Protein AF-A0A3M8CV12-F1 (afdb_monomer_lite)

pLDDT: mean 86.11, std 14.49, range [42.69, 98.56]

Sequence (105 aa):
MARSLGDAIQALQKNEKDYAHWNLAFTVEQLEAAGFRIVEQMEEFPASRYYDTGAIVYYLKAIPWQVPDFTVERYLDALCDIQERIEADSHIDIPSHRFFIVAQN

Secondary structure (DSSP, 8-state):
---SHHHHHHHHTHHHHHTTT-SHHHHHHHHHHTTPEEEEEEEE--EEEESSHHHHHHHHHH-TTTSTT--TTTTHHHHHHHHHHHHHHS-EEEE--EEEEEEE-

Radius of gyration: 17.38 Å; chains: 1; bounding box: 36×26×48 Å

InterPro domains:
  IPR052939 23S rRNA Guanine-N(1)-Methyltransferase RlmA [PTHR43460] (12-104)

Structure (mmCIF, N/CA/C/O backbone):
data_AF-A0A3M8CV12-F1
#
_entry.id   AF-A0A3M8CV12-F1
#
loop_
_atom_site.group_PDB
_atom_site.id
_atom_site.type_symbol
_atom_site.label_atom_id
_atom_site.label_alt_id
_atom_site.label_comp_id
_atom_site.label_asym_id
_atom_site.label_entity_id
_atom_site.label_seq_id
_atom_site.pdbx_PDB_ins_code
_atom_site.Cartn_x
_atom_site.Cartn_y
_atom_site.Cartn_z
_atom_site.occupancy
_atom_site.B_iso_or_equiv
_atom_site.auth_seq_id
_atom_site.auth_comp_id
_atom_site.auth_asym_id
_atom_site.auth_atom_id
_atom_site.pdbx_PDB_model_num
ATOM 1 N N . MET A 1 1 ? 8.223 -15.471 -13.462 1.00 42.69 1 MET A N 1
ATOM 2 C CA . MET A 1 1 ? 8.061 -14.493 -14.553 1.00 42.69 1 MET A CA 1
ATOM 3 C C . MET A 1 1 ? 6.830 -13.669 -14.228 1.00 42.69 1 MET A C 1
ATOM 5 O O . MET A 1 1 ? 5.749 -14.245 -14.267 1.00 42.69 1 MET A O 1
ATOM 9 N N . ALA A 1 2 ? 6.997 -12.418 -13.787 1.00 44.75 2 ALA A N 1
ATOM 10 C CA . ALA A 1 2 ? 5.903 -11.444 -13.788 1.00 44.75 2 ALA A CA 1
ATOM 11 C C . ALA A 1 2 ? 5.652 -11.096 -15.263 1.00 44.75 2 ALA A C 1
ATOM 13 O O . ALA A 1 2 ? 6.614 -10.865 -15.987 1.00 44.75 2 ALA A O 1
ATOM 14 N N . ARG A 1 3 ? 4.419 -11.242 -15.743 1.00 54.91 3 ARG A N 1
ATOM 15 C CA . ARG A 1 3 ? 4.071 -11.295 -17.172 1.00 54.91 3 ARG A CA 1
ATOM 16 C C . ARG A 1 3 ? 3.379 -10.027 -17.685 1.00 54.91 3 ARG A C 1
ATOM 18 O O . ARG A 1 3 ? 2.930 -10.055 -18.825 1.00 54.91 3 ARG A O 1
ATOM 25 N N . SER A 1 4 ? 3.274 -8.945 -16.907 1.00 55.00 4 SER A N 1
ATOM 26 C CA . SER A 1 4 ? 2.835 -7.621 -17.398 1.00 55.00 4 SER A CA 1
ATOM 27 C C . SER A 1 4 ? 2.923 -6.518 -16.329 1.00 55.00 4 SER A C 1
ATOM 29 O O . SER A 1 4 ? 2.933 -6.820 -15.136 1.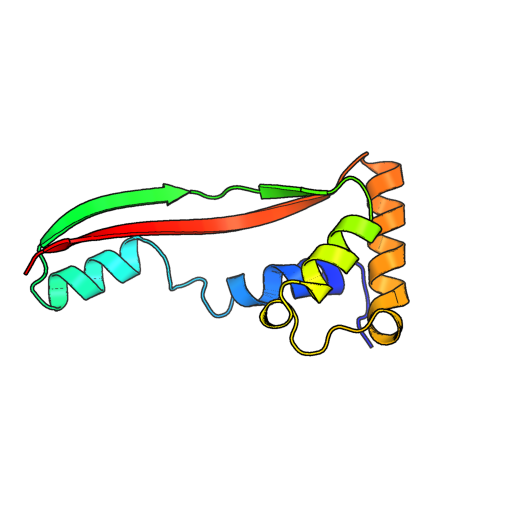00 55.00 4 SER A O 1
ATOM 31 N N . LEU A 1 5 ? 2.841 -5.248 -16.745 1.00 52.50 5 LEU A N 1
ATOM 32 C CA . LEU A 1 5 ? 2.464 -4.069 -15.942 1.00 52.50 5 LEU A CA 1
ATOM 33 C C . LEU A 1 5 ? 1.330 -4.340 -14.942 1.00 52.50 5 LEU A C 1
ATOM 35 O O . LEU A 1 5 ? 1.374 -3.901 -13.791 1.00 52.50 5 LEU A O 1
ATOM 39 N N . GLY A 1 6 ? 0.321 -5.098 -15.383 1.00 55.22 6 GLY A N 1
ATOM 40 C CA . GLY A 1 6 ? -0.796 -5.528 -14.552 1.00 55.22 6 GLY A CA 1
ATOM 41 C C . GLY A 1 6 ? -0.331 -6.350 -13.356 1.00 55.22 6 GLY A C 1
ATOM 42 O O . GLY A 1 6 ? -0.813 -6.114 -12.259 1.00 55.22 6 GLY A O 1
ATOM 43 N N . ASP A 1 7 ? 0.660 -7.226 -13.524 1.00 57.56 7 ASP A N 1
ATOM 44 C CA . ASP A 1 7 ? 1.223 -8.043 -12.444 1.00 57.56 7 ASP A CA 1
ATOM 45 C C . ASP A 1 7 ? 2.090 -7.225 -11.478 1.00 57.56 7 ASP A C 1
ATOM 47 O O . ASP A 1 7 ? 2.190 -7.581 -10.308 1.00 57.56 7 ASP A O 1
ATOM 51 N N . ALA A 1 8 ? 2.710 -6.135 -11.940 1.00 57.03 8 ALA A N 1
ATOM 52 C CA . ALA A 1 8 ? 3.531 -5.241 -11.121 1.00 57.03 8 ALA A CA 1
ATOM 53 C C . ALA A 1 8 ? 2.674 -4.367 -10.200 1.00 57.03 8 ALA A C 1
ATOM 55 O O . ALA A 1 8 ? 2.864 -4.343 -8.984 1.00 57.03 8 ALA A O 1
ATOM 56 N N . ILE A 1 9 ? 1.679 -3.699 -10.790 1.00 62.47 9 ILE A N 1
ATOM 57 C CA . ILE A 1 9 ? 0.683 -2.911 -10.062 1.00 62.47 9 ILE A CA 1
ATOM 58 C C . ILE A 1 9 ? -0.123 -3.842 -9.155 1.00 62.47 9 ILE A C 1
ATOM 60 O O . ILE A 1 9 ? -0.318 -3.546 -7.980 1.00 62.47 9 ILE A O 1
ATOM 64 N N . GLN A 1 10 ? -0.506 -5.020 -9.652 1.00 61.59 10 GLN A N 1
ATOM 65 C CA . GLN A 1 10 ? -1.190 -6.018 -8.843 1.00 61.59 10 GLN A CA 1
ATOM 66 C C . GLN A 1 10 ? -0.293 -6.614 -7.761 1.00 61.59 10 GLN A C 1
ATOM 68 O O . GLN A 1 10 ? -0.828 -6.971 -6.727 1.00 61.59 10 GLN A O 1
ATOM 73 N N . ALA A 1 11 ? 1.031 -6.707 -7.927 1.00 59.88 11 ALA A N 1
ATOM 74 C CA . ALA A 1 11 ? 1.944 -7.090 -6.846 1.00 59.88 11 ALA A CA 1
ATOM 75 C C . ALA A 1 11 ? 1.973 -6.023 -5.743 1.00 59.88 11 ALA A C 1
ATOM 77 O O . ALA A 1 11 ? 1.912 -6.364 -4.564 1.00 59.88 11 ALA A O 1
ATOM 78 N N . LEU A 1 12 ? 1.977 -4.742 -6.124 1.00 60.28 12 LEU A N 1
ATOM 79 C CA . LEU A 1 12 ? 1.861 -3.616 -5.192 1.00 60.28 12 LEU A CA 1
ATOM 80 C C . LEU A 1 12 ? 0.502 -3.600 -4.476 1.00 60.28 12 LEU A C 1
ATOM 82 O O . LEU A 1 12 ? 0.440 -3.237 -3.304 1.00 60.28 12 LEU A O 1
ATOM 86 N N . GLN A 1 13 ? -0.555 -4.058 -5.148 1.00 61.72 13 GLN A N 1
ATOM 87 C CA . GLN A 1 13 ? -1.924 -4.162 -4.631 1.00 61.72 13 GLN A CA 1
ATOM 88 C C . GLN A 1 13 ? -2.269 -5.549 -4.062 1.00 61.72 13 GLN A C 1
ATOM 90 O O . GLN A 1 13 ? -3.393 -5.758 -3.620 1.00 61.72 13 GLN A O 1
ATOM 95 N N . LYS A 1 14 ? -1.366 -6.540 -4.089 1.00 51.59 14 LYS A N 1
ATOM 96 C CA . LYS A 1 14 ? -1.752 -7.964 -3.958 1.00 51.59 14 LYS A CA 1
ATOM 97 C C . LYS A 1 14 ? -2.357 -8.297 -2.602 1.00 51.59 14 LYS A C 1
ATOM 99 O O . LYS A 1 14 ? -3.211 -9.172 -2.511 1.00 51.59 14 LYS A O 1
ATOM 104 N N . ASN A 1 15 ? -1.956 -7.552 -1.576 1.00 54.66 15 ASN A N 1
ATOM 105 C CA . ASN A 1 15 ? -2.529 -7.662 -0.242 1.00 54.66 15 ASN A CA 1
ATOM 106 C C . ASN A 1 15 ? -3.998 -7.197 -0.187 1.00 54.66 15 ASN A C 1
ATOM 108 O O . ASN A 1 15 ? -4.727 -7.588 0.710 1.00 54.66 15 ASN A O 1
ATOM 112 N N . GLU A 1 16 ? -4.495 -6.417 -1.143 1.00 56.94 16 GLU A N 1
ATOM 113 C CA . GLU A 1 16 ? -5.846 -5.859 -1.065 1.00 56.94 16 GLU A CA 1
ATOM 114 C C . GLU A 1 16 ? -6.944 -6.916 -1.247 1.00 56.94 16 GLU A C 1
ATOM 116 O O . GLU A 1 16 ? -7.962 -6.841 -0.575 1.00 56.94 16 GLU A O 1
ATOM 121 N N . LYS A 1 17 ? -6.757 -7.941 -2.095 1.00 60.88 17 LYS A N 1
ATOM 122 C CA . LYS A 1 17 ? -7.816 -8.945 -2.336 1.00 60.88 17 LYS A CA 1
ATOM 123 C C . LYS A 1 17 ? -7.959 -9.962 -1.210 1.00 60.88 17 LYS A C 1
ATOM 125 O O . LYS A 1 17 ? -9.083 -10.247 -0.800 1.00 60.88 17 LYS A O 1
ATOM 130 N N . ASP A 1 18 ? -6.846 -10.485 -0.702 1.00 67.94 18 ASP A N 1
ATOM 131 C CA . ASP A 1 18 ? -6.865 -11.485 0.375 1.00 67.94 18 ASP A CA 1
ATOM 132 C C . ASP A 1 18 ? -7.390 -10.875 1.688 1.00 67.94 18 ASP A C 1
ATOM 134 O O . ASP A 1 18 ? -8.055 -11.549 2.477 1.00 67.94 18 ASP A O 1
ATOM 138 N N . TYR A 1 19 ? -7.187 -9.566 1.871 1.00 71.81 19 TYR A N 1
ATOM 139 C CA . TYR A 1 19 ? -7.665 -8.801 3.020 1.00 71.81 19 TYR A CA 1
ATOM 140 C C . TYR A 1 19 ? -8.841 -7.865 2.692 1.00 71.81 19 TYR A C 1
ATOM 142 O O . TYR A 1 19 ? -9.187 -7.040 3.525 1.00 71.81 19 TYR A O 1
ATOM 150 N N . ALA A 1 20 ? -9.518 -8.006 1.544 1.00 77.25 20 ALA A N 1
ATOM 151 C CA . ALA A 1 20 ? -10.614 -7.099 1.151 1.00 77.25 20 ALA A CA 1
ATOM 152 C C . ALA A 1 20 ? -11.793 -7.114 2.140 1.00 77.25 20 ALA A C 1
ATOM 154 O O . ALA A 1 20 ? -12.519 -6.134 2.308 1.00 77.25 20 ALA A O 1
ATOM 155 N N . HIS A 1 21 ? -11.994 -8.259 2.794 1.00 85.06 21 HIS A N 1
ATOM 156 C CA . HIS A 1 21 ? -12.987 -8.419 3.851 1.00 85.06 21 HIS A CA 1
ATOM 157 C C . HIS A 1 21 ? -12.601 -7.666 5.133 1.00 85.06 21 HIS A C 1
ATOM 159 O O . HIS A 1 21 ? -13.467 -7.369 5.950 1.00 85.06 21 HIS A O 1
ATOM 165 N N . TRP A 1 22 ? -11.317 -7.354 5.314 1.00 89.06 22 TRP A N 1
ATOM 166 C CA . TRP A 1 22 ? -10.783 -6.656 6.472 1.00 89.06 22 TRP A CA 1
ATOM 167 C C . TRP A 1 22 ? -10.928 -5.146 6.281 1.00 89.06 22 TRP A C 1
ATOM 169 O O . TRP A 1 22 ? -9.994 -4.436 5.920 1.00 89.06 22 TRP A O 1
ATOM 179 N N . ASN A 1 23 ? -12.156 -4.677 6.483 1.00 94.06 23 ASN A N 1
ATOM 180 C CA . ASN A 1 23 ? -12.560 -3.284 6.335 1.00 94.06 23 ASN A CA 1
ATOM 181 C C . ASN A 1 23 ? -13.151 -2.720 7.629 1.00 94.06 23 ASN A C 1
ATOM 183 O O . ASN A 1 23 ? -13.237 -3.428 8.642 1.00 94.06 23 ASN A O 1
ATOM 187 N N . LEU A 1 24 ? -13.549 -1.441 7.600 1.00 97.00 24 LEU A N 1
ATOM 188 C CA . LEU A 1 24 ? -14.092 -0.789 8.785 1.00 97.00 24 LEU A CA 1
ATOM 189 C C . LEU A 1 24 ? -15.336 -1.518 9.303 1.00 97.00 24 LEU A C 1
ATOM 191 O O . LEU A 1 24 ? -15.398 -1.844 10.485 1.00 97.00 24 LEU A O 1
ATOM 195 N N . ALA A 1 25 ? -16.296 -1.805 8.421 1.00 96.81 25 ALA A N 1
ATOM 196 C CA . ALA A 1 25 ? -17.563 -2.427 8.797 1.00 96.81 25 ALA A CA 1
ATOM 197 C C . ALA A 1 25 ? -17.358 -3.799 9.456 1.00 96.81 25 ALA A C 1
ATOM 199 O O . ALA A 1 25 ? -17.868 -4.037 10.549 1.00 96.81 25 ALA A O 1
ATOM 200 N N . PHE A 1 26 ? -16.556 -4.665 8.830 1.00 96.62 26 PHE A N 1
ATOM 201 C CA . PHE A 1 26 ? -16.228 -5.977 9.382 1.00 96.62 26 PHE A CA 1
ATOM 202 C C . PHE A 1 26 ? -15.555 -5.851 10.752 1.00 96.62 26 PHE A C 1
ATOM 204 O O . PHE A 1 26 ? -15.939 -6.529 11.701 1.00 96.62 26 PHE A O 1
ATOM 211 N N . THR A 1 27 ? -14.570 -4.961 10.888 1.00 96.88 27 THR A N 1
ATOM 212 C CA . THR A 1 27 ? -13.814 -4.827 12.141 1.00 96.88 27 THR A CA 1
ATOM 213 C C . THR A 1 27 ? -14.671 -4.251 13.272 1.00 96.88 27 THR A C 1
ATOM 215 O O . THR A 1 27 ? -14.545 -4.694 14.413 1.00 96.88 27 THR A O 1
ATOM 218 N N . VAL A 1 28 ? -15.570 -3.311 12.967 1.00 98.25 28 VAL A N 1
ATOM 219 C CA . VAL A 1 28 ? -16.552 -2.772 13.921 1.00 98.25 28 VAL A CA 1
ATOM 220 C C . VAL A 1 28 ? -17.485 -3.870 14.418 1.00 98.25 28 VAL A C 1
ATOM 222 O O . VAL A 1 28 ? -17.609 -4.039 15.628 1.00 98.25 28 VAL A O 1
ATOM 225 N N . GLU A 1 29 ? -18.057 -4.670 13.514 1.00 97.94 29 GLU A N 1
ATOM 226 C CA . GLU A 1 29 ? -18.934 -5.788 13.884 1.00 97.94 29 GLU A CA 1
ATOM 227 C C . GLU A 1 29 ? -18.218 -6.771 14.824 1.00 97.94 29 GLU A C 1
ATOM 229 O O . GLU A 1 29 ? -18.773 -7.186 15.842 1.00 97.94 29 GLU A O 1
ATOM 234 N N . GLN A 1 30 ? -16.958 -7.107 14.526 1.00 97.69 30 GLN A N 1
ATOM 235 C CA . GLN A 1 30 ? -16.160 -7.995 15.376 1.00 97.69 30 GLN A CA 1
ATOM 236 C C . GLN A 1 30 ? -15.884 -7.396 16.767 1.00 97.69 30 GLN A C 1
ATOM 238 O O . GLN A 1 30 ? -15.929 -8.120 17.763 1.00 97.69 30 GLN A O 1
ATOM 243 N N . LEU A 1 31 ? -15.607 -6.092 16.858 1.00 98.06 31 LEU A N 1
ATOM 244 C CA . LEU A 1 31 ? -15.359 -5.409 18.133 1.00 98.06 31 LEU A CA 1
ATOM 245 C C . LEU A 1 31 ? -16.629 -5.313 18.987 1.00 98.06 31 LEU A C 1
ATOM 247 O O . LEU A 1 31 ? -16.583 -5.614 20.181 1.00 98.06 31 LEU A O 1
ATOM 251 N N . GLU A 1 32 ? -17.760 -4.952 18.384 1.00 97.69 32 GLU A N 1
ATOM 252 C CA . GLU A 1 32 ? -19.051 -4.881 19.075 1.00 97.69 32 GLU A CA 1
ATOM 253 C C . GLU A 1 32 ? -19.501 -6.262 19.569 1.00 97.69 32 GLU A C 1
ATOM 255 O O . GLU A 1 32 ? -19.917 -6.402 20.721 1.00 97.69 32 GLU A O 1
ATOM 260 N N . ALA A 1 33 ? -19.337 -7.308 18.751 1.00 98.19 33 ALA A N 1
ATOM 261 C CA . ALA A 1 33 ? -19.614 -8.689 19.152 1.00 98.19 33 ALA A CA 1
ATOM 262 C C . ALA A 1 33 ? -18.723 -9.162 20.317 1.00 98.19 33 ALA A C 1
ATOM 264 O O . ALA A 1 33 ? -19.137 -10.003 21.117 1.00 98.19 33 ALA A O 1
ATOM 265 N N . ALA A 1 34 ? -17.516 -8.605 20.436 1.00 98.12 34 ALA A N 1
ATOM 266 C CA . ALA A 1 34 ? -16.601 -8.848 21.547 1.00 98.12 34 ALA A CA 1
ATOM 267 C C . ALA A 1 34 ? -16.896 -7.989 22.797 1.00 98.12 34 ALA A C 1
ATOM 269 O O . ALA A 1 34 ? -16.196 -8.131 23.799 1.00 98.12 34 ALA A O 1
ATOM 270 N N . GLY A 1 35 ? -17.925 -7.135 22.770 1.00 98.25 35 GLY A N 1
ATOM 271 C CA . GLY A 1 35 ? -18.354 -6.309 23.903 1.00 98.25 35 GLY A CA 1
ATOM 272 C C . GLY A 1 35 ? -17.730 -4.914 23.964 1.00 98.25 35 GLY A C 1
ATOM 273 O O . GLY A 1 35 ? -18.014 -4.169 24.900 1.00 98.25 35 GLY A O 1
ATOM 274 N N . PHE A 1 36 ? -16.922 -4.528 22.974 1.00 98.56 36 PHE A N 1
ATOM 275 C CA . PHE A 1 36 ? -16.362 -3.183 22.913 1.00 98.56 36 PHE A CA 1
ATOM 276 C C . PHE A 1 36 ? -17.402 -2.178 22.416 1.00 98.56 36 PHE A C 1
ATOM 278 O O . PHE A 1 36 ? -18.179 -2.441 21.501 1.00 98.56 36 PHE A O 1
ATOM 285 N N . ARG A 1 37 ? -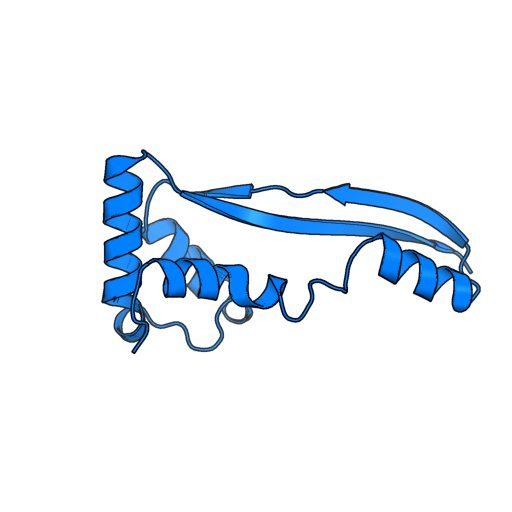17.353 -0.968 22.968 1.00 98.25 37 ARG A N 1
ATOM 286 C CA . ARG A 1 37 ? -18.061 0.196 22.443 1.00 98.25 37 ARG A CA 1
ATOM 287 C C . ARG A 1 37 ? -17.144 0.978 21.512 1.00 98.25 37 ARG A C 1
ATOM 289 O O . ARG A 1 37 ? -16.070 1.416 21.929 1.00 98.25 37 ARG A O 1
ATOM 296 N N . ILE A 1 38 ? -17.599 1.234 20.288 1.00 98.50 38 ILE A N 1
ATOM 297 C CA . ILE A 1 38 ? -16.891 2.118 19.361 1.00 98.50 38 ILE A CA 1
ATOM 298 C C . ILE A 1 38 ? -17.070 3.577 19.789 1.00 98.50 38 ILE A C 1
ATOM 300 O O . ILE A 1 38 ? -18.179 4.039 20.064 1.00 98.50 38 ILE A O 1
ATOM 304 N N . VAL A 1 39 ? -15.954 4.295 19.880 1.00 98.50 39 VAL A N 1
ATOM 305 C CA . VAL A 1 39 ? -15.886 5.710 20.268 1.00 98.50 39 VAL A CA 1
ATOM 306 C C . VAL A 1 39 ? -15.707 6.591 19.041 1.00 98.50 39 VAL A C 1
ATOM 308 O O . VAL A 1 39 ? -16.355 7.628 18.929 1.00 98.50 39 VAL A O 1
ATOM 311 N N . GLU A 1 40 ? -14.841 6.170 18.125 1.00 98.50 40 GLU A N 1
ATOM 312 C CA . GLU A 1 40 ? -14.532 6.892 16.898 1.00 98.50 40 GLU A CA 1
ATOM 313 C C . GLU A 1 40 ? -14.129 5.897 15.815 1.00 98.50 40 GLU A C 1
ATOM 315 O O . GLU A 1 40 ? -13.512 4.868 16.101 1.00 98.50 40 GLU A O 1
ATOM 320 N N . GLN A 1 41 ? -14.476 6.209 14.573 1.00 98.12 41 GLN A N 1
ATOM 321 C CA . GLN A 1 41 ? -14.074 5.431 13.415 1.00 98.12 41 GLN A CA 1
ATOM 322 C C . GLN A 1 41 ? -13.994 6.309 12.170 1.00 98.12 41 GLN A C 1
ATOM 324 O O . GLN A 1 41 ? -14.783 7.243 12.013 1.00 98.12 41 GLN A O 1
ATOM 329 N N . MET A 1 42 ? -13.083 5.969 11.264 1.00 98.00 42 MET A N 1
ATOM 330 C CA . MET A 1 42 ? -12.978 6.591 9.944 1.00 98.00 42 MET A CA 1
ATOM 331 C C . MET A 1 42 ? -12.438 5.582 8.942 1.00 98.00 42 MET A C 1
ATOM 333 O O . MET A 1 42 ? -11.640 4.713 9.298 1.00 98.00 42 MET A O 1
ATOM 337 N N . GLU A 1 43 ? -12.847 5.726 7.689 1.00 97.25 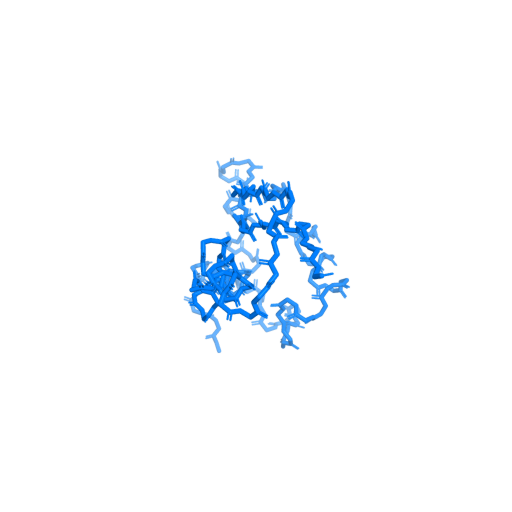43 GLU A N 1
ATOM 338 C CA . GLU A 1 43 ? -12.400 4.906 6.571 1.00 97.25 43 GLU A CA 1
ATOM 339 C C . GLU A 1 43 ? -12.099 5.804 5.379 1.00 97.25 43 GLU A C 1
ATOM 341 O O . GLU A 1 43 ? -12.852 6.726 5.076 1.00 97.25 43 GLU A O 1
ATOM 346 N N . GLU A 1 44 ? -10.975 5.539 4.730 1.00 95.88 44 GLU A N 1
ATOM 347 C CA . GLU A 1 44 ? -10.451 6.319 3.622 1.00 95.88 44 GLU A CA 1
ATOM 348 C C . GLU A 1 44 ? -9.868 5.388 2.557 1.00 95.88 44 GLU A C 1
ATOM 350 O O . GLU A 1 44 ? -9.296 4.330 2.853 1.00 95.88 44 GLU A O 1
ATOM 355 N N . PHE A 1 45 ? -9.952 5.836 1.305 1.00 91.94 45 PHE A N 1
ATOM 356 C CA . PHE A 1 45 ? -9.418 5.132 0.136 1.00 91.94 45 PHE A CA 1
ATOM 357 C C . PHE A 1 45 ? -8.380 5.997 -0.597 1.00 91.94 45 PHE A C 1
ATOM 359 O O . PHE A 1 45 ? -8.591 6.376 -1.754 1.00 91.94 45 PHE A O 1
ATOM 366 N N . PRO A 1 46 ? -7.280 6.403 0.069 1.00 92.38 46 PRO A N 1
ATOM 367 C CA . PRO A 1 46 ? -6.327 7.323 -0.526 1.00 92.38 46 PRO A CA 1
ATOM 368 C C . PRO A 1 46 ? -5.448 6.614 -1.557 1.00 92.38 46 PRO A C 1
ATOM 370 O O . PRO A 1 46 ? -5.164 5.420 -1.449 1.00 92.38 46 PRO A O 1
ATOM 373 N N . ALA A 1 47 ? -4.929 7.384 -2.510 1.00 90.69 47 ALA A N 1
ATOM 374 C CA . ALA A 1 47 ? -3.913 6.924 -3.447 1.00 90.69 47 ALA A CA 1
ATOM 375 C C . ALA A 1 47 ? -2.547 7.547 -3.139 1.00 90.69 47 ALA A C 1
ATOM 377 O O . ALA A 1 47 ? -2.440 8.730 -2.816 1.00 90.69 47 ALA A O 1
ATOM 378 N N . SER A 1 48 ? -1.494 6.742 -3.268 1.00 90.44 48 SER A N 1
ATOM 379 C CA . SER A 1 48 ? -0.110 7.212 -3.293 1.00 90.44 48 SER A CA 1
ATOM 380 C C . SER A 1 48 ? 0.325 7.432 -4.736 1.00 90.44 48 SER A C 1
ATOM 382 O O . SER A 1 48 ? 0.258 6.510 -5.548 1.00 90.44 48 SER A O 1
ATOM 384 N N . ARG A 1 49 ? 0.776 8.648 -5.046 1.00 93.94 49 ARG A N 1
ATOM 385 C CA . ARG A 1 49 ? 1.170 9.061 -6.394 1.00 93.94 49 ARG A CA 1
ATOM 386 C C . ARG A 1 49 ? 2.679 9.003 -6.580 1.00 93.94 49 ARG A C 1
ATOM 388 O O . ARG A 1 49 ? 3.414 9.576 -5.776 1.00 93.94 49 ARG A O 1
ATOM 395 N N . TYR A 1 50 ? 3.125 8.395 -7.673 1.00 93.44 50 TYR A N 1
ATOM 396 C CA . TYR A 1 50 ? 4.535 8.286 -8.044 1.00 93.44 50 TYR A CA 1
ATOM 397 C C . TYR A 1 50 ? 4.779 8.897 -9.423 1.00 93.44 50 TYR A C 1
ATOM 399 O O . TYR A 1 50 ? 4.008 8.674 -10.355 1.00 93.44 50 TYR A O 1
ATOM 407 N N . TYR A 1 51 ? 5.867 9.655 -9.536 1.00 94.88 51 TYR A N 1
ATOM 408 C CA . TYR A 1 51 ? 6.283 10.351 -10.762 1.00 94.88 51 TYR A CA 1
ATOM 409 C C . TYR A 1 51 ? 7.558 9.762 -11.371 1.00 94.88 51 TYR A C 1
ATOM 411 O O . TYR A 1 51 ? 8.019 10.230 -12.406 1.00 94.88 51 TYR A O 1
ATOM 419 N N . ASP A 1 52 ? 8.152 8.765 -10.720 1.00 92.00 52 ASP A N 1
ATOM 420 C CA . ASP A 1 52 ? 9.310 8.047 -11.223 1.00 92.00 52 ASP A CA 1
ATOM 421 C C . ASP A 1 52 ? 9.366 6.634 -10.632 1.00 92.00 52 ASP A C 1
ATOM 423 O O . ASP A 1 52 ? 8.918 6.367 -9.511 1.00 92.00 52 ASP A O 1
ATOM 427 N N . THR A 1 53 ? 9.950 5.716 -11.395 1.00 92.44 53 THR A N 1
ATOM 428 C CA . THR A 1 53 ? 10.097 4.316 -10.981 1.00 92.44 53 THR A CA 1
ATOM 429 C C . THR A 1 53 ? 11.114 4.149 -9.845 1.00 92.44 53 THR A C 1
ATOM 431 O O . THR A 1 53 ? 11.000 3.231 -9.030 1.00 92.44 53 THR A O 1
ATOM 434 N N . GLY A 1 54 ? 12.089 5.055 -9.727 1.00 94.06 54 GLY A N 1
ATOM 435 C CA . GLY A 1 54 ? 13.088 5.040 -8.658 1.00 94.06 54 GLY A CA 1
ATOM 436 C C . GLY A 1 54 ? 12.468 5.189 -7.266 1.00 94.06 54 GLY A C 1
ATOM 437 O O . GLY A 1 54 ? 12.861 4.471 -6.344 1.00 94.06 54 GLY A O 1
ATOM 438 N N . ALA A 1 55 ? 11.454 6.042 -7.118 1.00 94.44 55 ALA A N 1
ATOM 439 C CA . ALA A 1 55 ? 10.691 6.222 -5.887 1.00 94.44 55 ALA A CA 1
ATOM 440 C C . ALA A 1 55 ? 9.950 4.942 -5.467 1.00 94.44 55 ALA A C 1
ATOM 442 O O . ALA A 1 55 ? 9.926 4.601 -4.282 1.00 94.44 55 ALA A O 1
ATOM 443 N N . ILE A 1 56 ? 9.411 4.188 -6.430 1.00 91.56 56 ILE A N 1
ATOM 444 C CA . ILE A 1 56 ? 8.768 2.890 -6.175 1.00 91.56 56 ILE A CA 1
ATOM 445 C C . ILE A 1 56 ? 9.810 1.864 -5.714 1.00 91.56 56 ILE A C 1
ATOM 447 O O . ILE A 1 56 ? 9.602 1.171 -4.718 1.00 91.56 56 ILE A O 1
ATOM 451 N N . VAL A 1 57 ? 10.970 1.802 -6.378 1.00 93.81 57 VAL A N 1
ATOM 452 C CA . VAL A 1 57 ? 12.075 0.916 -5.970 1.00 93.81 57 VAL A CA 1
ATOM 453 C C . VAL A 1 57 ? 12.569 1.261 -4.564 1.00 93.81 57 VAL A C 1
ATOM 455 O O . VAL A 1 57 ? 12.807 0.361 -3.758 1.00 93.81 57 VAL A O 1
ATOM 458 N N . TYR A 1 58 ? 12.719 2.549 -4.249 1.00 94.62 58 TYR A N 1
ATOM 459 C CA . TYR A 1 58 ? 13.098 3.005 -2.913 1.00 94.62 58 TYR A CA 1
ATOM 460 C C . TYR A 1 58 ? 12.075 2.558 -1.863 1.00 94.62 58 TYR A C 1
ATOM 462 O O . TYR A 1 58 ? 12.452 1.966 -0.851 1.00 94.62 58 TYR A O 1
ATOM 470 N N . TYR A 1 59 ? 10.786 2.775 -2.133 1.00 91.75 59 TYR A N 1
ATOM 471 C CA . TYR A 1 59 ? 9.693 2.364 -1.257 1.00 91.75 59 TYR A CA 1
ATOM 472 C C . TYR A 1 59 ? 9.714 0.854 -0.977 1.00 91.75 59 TYR A C 1
ATOM 474 O O . TYR A 1 59 ? 9.689 0.444 0.182 1.00 91.75 59 TYR A O 1
ATOM 482 N N . LEU A 1 60 ? 9.848 0.024 -2.014 1.00 89.19 60 LEU A N 1
ATOM 483 C CA . LEU A 1 60 ? 9.882 -1.436 -1.872 1.00 89.19 60 LEU A CA 1
ATOM 484 C C . LEU A 1 60 ? 11.114 -1.944 -1.117 1.00 89.19 60 LEU A C 1
ATOM 486 O O . LEU A 1 60 ? 11.034 -2.942 -0.404 1.00 89.19 60 LEU A O 1
ATOM 490 N N . LYS A 1 61 ? 12.249 -1.245 -1.223 1.00 91.06 61 LYS A N 1
ATOM 491 C CA . LYS A 1 61 ? 13.439 -1.546 -0.415 1.00 91.06 61 LYS A CA 1
ATOM 492 C C . LYS A 1 61 ? 13.267 -1.146 1.052 1.00 91.06 61 LYS A C 1
ATOM 494 O O . LYS A 1 61 ? 13.815 -1.817 1.921 1.00 91.06 61 LYS A O 1
ATOM 499 N N . ALA A 1 62 ? 12.533 -0.069 1.328 1.00 94.81 62 ALA A N 1
ATOM 500 C CA . ALA A 1 62 ? 12.265 0.400 2.686 1.00 94.81 62 ALA A CA 1
ATOM 501 C C . ALA A 1 62 ? 11.174 -0.421 3.398 1.00 94.81 62 ALA A C 1
ATOM 503 O O . ALA A 1 62 ? 11.211 -0.561 4.619 1.00 94.81 62 ALA A O 1
ATOM 504 N N . ILE A 1 63 ? 1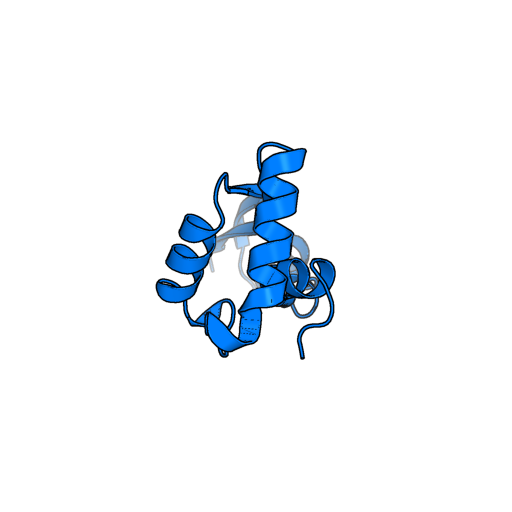0.220 -0.973 2.640 1.00 89.31 63 ILE A N 1
ATOM 505 C CA . ILE A 1 63 ? 9.068 -1.734 3.140 1.00 89.31 63 ILE A CA 1
ATOM 506 C C . ILE A 1 63 ? 9.096 -3.148 2.537 1.00 89.31 63 ILE A C 1
ATOM 508 O O . ILE A 1 63 ? 8.287 -3.483 1.668 1.00 89.31 63 ILE A O 1
ATOM 512 N N . PRO A 1 64 ? 10.025 -4.011 2.987 1.00 85.88 64 PRO A N 1
ATOM 513 C CA . PRO A 1 64 ? 10.261 -5.306 2.351 1.00 85.88 64 PRO A CA 1
ATOM 514 C C . PRO A 1 64 ? 9.071 -6.267 2.471 1.00 85.88 64 PRO A C 1
ATOM 516 O O . PRO A 1 64 ? 8.926 -7.164 1.652 1.00 85.88 64 PRO A O 1
ATOM 519 N N . TRP A 1 65 ? 8.184 -6.084 3.455 1.00 84.00 65 TRP A N 1
ATOM 520 C CA . TRP A 1 65 ? 6.975 -6.904 3.592 1.00 84.00 65 TRP A CA 1
ATOM 521 C C . TRP A 1 65 ? 5.876 -6.562 2.578 1.00 84.00 65 TRP A C 1
ATOM 523 O O . TRP A 1 65 ? 4.937 -7.343 2.445 1.00 84.00 65 TRP A O 1
ATOM 533 N N . GLN A 1 66 ? 5.970 -5.436 1.856 1.00 81.25 66 GLN A N 1
ATOM 534 C CA . GLN A 1 66 ? 4.984 -5.098 0.824 1.00 81.25 66 GLN A CA 1
ATOM 535 C C . GLN A 1 66 ? 5.023 -6.116 -0.319 1.00 81.25 66 GLN A C 1
ATOM 537 O O . GLN A 1 66 ? 3.984 -6.602 -0.758 1.00 81.25 66 GLN A O 1
ATOM 542 N N . VAL A 1 67 ? 6.232 -6.449 -0.778 1.00 84.06 67 VAL A N 1
ATOM 543 C CA . VAL A 1 67 ? 6.493 -7.482 -1.784 1.00 84.06 67 VAL A CA 1
ATOM 544 C C . VAL A 1 67 ? 7.687 -8.304 -1.284 1.00 84.06 67 VAL A C 1
ATOM 546 O O . VAL A 1 67 ? 8.830 -7.975 -1.604 1.00 84.06 67 VAL A O 1
ATOM 549 N N . PRO A 1 68 ? 7.443 -9.359 -0.481 1.00 84.75 68 PRO A N 1
ATOM 550 C CA . PRO A 1 68 ? 8.495 -10.093 0.232 1.00 84.75 68 PRO A CA 1
ATOM 551 C C . PRO A 1 68 ? 9.629 -10.655 -0.633 1.00 84.75 68 PRO A C 1
ATOM 553 O O . PRO A 1 68 ? 10.715 -10.918 -0.125 1.00 84.75 68 PRO A O 1
ATOM 556 N N . ASP A 1 69 ? 9.393 -10.862 -1.929 1.00 85.75 69 ASP A N 1
ATOM 557 C CA . ASP A 1 69 ? 10.362 -11.424 -2.870 1.00 85.75 69 ASP A CA 1
ATOM 558 C C . ASP A 1 69 ? 10.890 -10.411 -3.902 1.00 85.75 69 ASP A C 1
ATOM 560 O O . ASP A 1 69 ? 11.423 -10.802 -4.951 1.00 85.75 69 ASP A O 1
ATOM 564 N N . PHE A 1 70 ? 10.742 -9.115 -3.612 1.00 86.75 70 PHE A N 1
ATOM 565 C CA . PHE A 1 70 ? 11.176 -8.041 -4.492 1.00 86.75 70 PHE A CA 1
ATOM 566 C C . PHE A 1 70 ? 12.698 -8.001 -4.662 1.00 86.75 70 PHE A C 1
ATOM 568 O O . PHE A 1 70 ? 13.467 -7.902 -3.708 1.00 86.75 70 PHE A O 1
ATOM 575 N N . THR A 1 71 ? 13.121 -8.001 -5.922 1.00 90.69 71 THR A N 1
ATOM 576 C CA . THR A 1 71 ? 14.464 -7.626 -6.381 1.00 90.69 71 THR A CA 1
ATOM 577 C C . THR A 1 71 ? 14.302 -6.877 -7.698 1.00 90.69 71 THR A C 1
ATOM 579 O O . THR A 1 71 ? 13.340 -7.125 -8.430 1.00 90.69 71 THR A O 1
ATOM 582 N N . VAL A 1 72 ? 15.222 -5.963 -8.015 1.00 92.00 72 VAL A N 1
ATOM 583 C CA . VAL A 1 72 ? 15.140 -5.189 -9.266 1.00 92.00 72 VAL A CA 1
ATOM 584 C C . VAL A 1 72 ? 15.227 -6.128 -10.465 1.00 92.00 72 VAL A C 1
ATOM 586 O O . VAL A 1 72 ? 14.452 -6.004 -11.401 1.00 92.00 72 VAL A O 1
ATOM 589 N N . GLU A 1 73 ? 16.105 -7.124 -10.400 1.00 93.69 73 GLU A N 1
ATOM 590 C CA . GLU A 1 73 ? 16.368 -8.077 -11.476 1.00 93.69 73 GLU A CA 1
ATOM 591 C C . GLU A 1 73 ? 15.132 -8.923 -11.801 1.00 93.69 73 GLU A C 1
ATOM 593 O O . GLU A 1 73 ? 14.820 -9.161 -12.964 1.00 93.69 73 GLU A O 1
ATOM 598 N N . ARG A 1 74 ? 14.397 -9.367 -10.775 1.00 87.31 74 ARG A N 1
ATOM 599 C CA . ARG A 1 74 ? 13.201 -10.200 -10.957 1.00 87.31 74 ARG A CA 1
ATOM 600 C C . ARG A 1 74 ? 11.999 -9.419 -11.488 1.00 87.31 74 ARG A C 1
ATOM 602 O O . ARG A 1 74 ? 11.121 -10.022 -12.105 1.00 87.31 74 ARG A O 1
ATOM 609 N N . TYR A 1 75 ? 11.948 -8.121 -11.206 1.00 88.38 75 TYR A N 1
ATOM 610 C CA . TYR A 1 75 ? 10.835 -7.238 -11.547 1.00 88.38 75 TYR A CA 1
ATOM 611 C C . TYR A 1 75 ? 11.222 -6.192 -12.608 1.00 88.38 75 TYR A C 1
ATOM 613 O O . TYR A 1 75 ? 10.500 -5.217 -12.773 1.00 88.38 75 TYR A O 1
ATOM 621 N N . LEU A 1 76 ? 12.329 -6.380 -13.336 1.00 89.56 76 LEU A N 1
ATOM 622 C CA . LEU A 1 76 ? 12.858 -5.384 -14.273 1.00 89.56 76 LEU A CA 1
ATOM 623 C C . LEU A 1 76 ? 11.837 -4.989 -15.348 1.00 89.56 76 LEU A C 1
ATOM 625 O O . LEU A 1 76 ? 11.554 -3.806 -15.487 1.00 89.56 76 LEU A O 1
ATOM 629 N N . ASP A 1 77 ? 11.237 -5.966 -16.035 1.00 87.00 77 ASP A N 1
ATOM 630 C CA . ASP A 1 77 ? 10.234 -5.714 -17.085 1.00 87.00 77 ASP A CA 1
ATOM 631 C C . ASP A 1 77 ? 9.041 -4.918 -16.534 1.00 87.00 77 ASP A C 1
ATOM 633 O O . ASP A 1 77 ? 8.620 -3.913 -17.093 1.00 87.00 77 ASP A O 1
ATOM 637 N N . ALA A 1 78 ? 8.565 -5.313 -15.354 1.00 85.38 78 ALA A N 1
ATOM 638 C CA . ALA A 1 78 ? 7.499 -4.638 -14.624 1.00 85.38 78 ALA A CA 1
ATOM 639 C C . ALA A 1 78 ? 7.843 -3.177 -14.267 1.00 85.38 78 ALA A C 1
ATOM 641 O O . ALA A 1 78 ? 6.984 -2.301 -14.337 1.00 85.38 78 ALA A O 1
ATOM 642 N N . LEU A 1 79 ? 9.088 -2.912 -13.866 1.00 90.44 79 LEU A N 1
ATOM 643 C CA . LEU A 1 79 ? 9.574 -1.565 -13.567 1.00 90.44 79 LEU A CA 1
ATOM 644 C C . LEU A 1 79 ? 9.698 -0.718 -14.843 1.00 90.44 79 LEU A C 1
ATOM 646 O O . LEU A 1 79 ? 9.358 0.462 -14.814 1.00 90.44 79 LEU A O 1
ATOM 650 N N . CYS A 1 80 ? 10.134 -1.308 -15.959 1.00 91.00 80 CYS 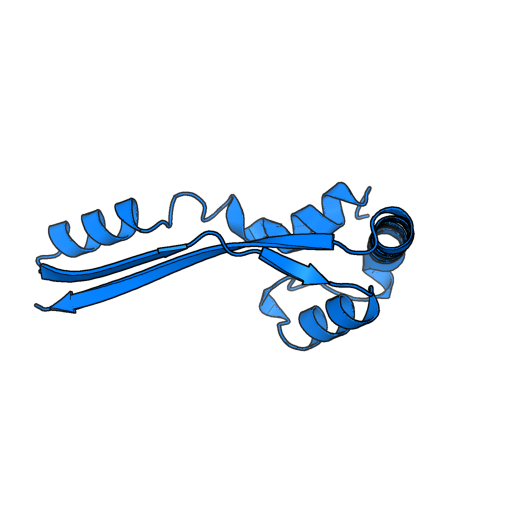A N 1
ATOM 651 C CA . CYS A 1 80 ? 10.151 -0.641 -17.262 1.00 91.00 80 CYS A CA 1
ATOM 652 C C . CYS A 1 80 ? 8.739 -0.250 -17.711 1.00 91.00 80 CYS A C 1
ATOM 654 O O . CYS A 1 80 ? 8.526 0.909 -18.056 1.00 91.00 80 CYS A O 1
ATOM 656 N N . ASP A 1 81 ? 7.764 -1.154 -17.604 1.00 88.56 81 ASP A N 1
ATOM 657 C CA . ASP A 1 81 ? 6.375 -0.847 -17.957 1.00 88.56 81 ASP A CA 1
ATOM 658 C C . ASP A 1 81 ? 5.808 0.315 -17.113 1.00 88.56 81 ASP A C 1
ATOM 660 O O . ASP A 1 81 ? 5.066 1.168 -17.609 1.00 88.56 81 ASP A O 1
ATOM 664 N N . ILE A 1 82 ? 6.146 0.363 -15.816 1.00 88.75 82 ILE A N 1
ATOM 665 C CA . ILE A 1 82 ? 5.741 1.467 -14.934 1.00 88.75 82 ILE A CA 1
ATOM 666 C C . ILE A 1 82 ? 6.366 2.784 -15.404 1.00 88.75 82 ILE A C 1
ATOM 668 O O . ILE A 1 82 ? 5.676 3.804 -15.442 1.00 88.75 82 ILE A O 1
ATOM 672 N N . GLN A 1 83 ? 7.644 2.766 -15.785 1.00 92.19 83 GLN A N 1
ATOM 673 C CA . GLN A 1 83 ? 8.333 3.946 -16.296 1.00 92.19 83 GLN A CA 1
ATOM 674 C C . GLN A 1 83 ? 7.684 4.462 -17.586 1.00 92.19 83 GLN A C 1
ATOM 676 O O . GLN A 1 83 ? 7.378 5.650 -17.671 1.00 92.19 83 GLN A O 1
ATOM 681 N N . GLU A 1 84 ? 7.401 3.578 -18.545 1.00 92.19 84 GLU A N 1
ATOM 682 C CA . GLU A 1 84 ? 6.703 3.932 -19.788 1.00 92.19 84 GLU A CA 1
ATOM 683 C C . GLU A 1 84 ? 5.330 4.555 -19.503 1.00 92.19 84 GLU A C 1
ATOM 685 O O . GLU A 1 84 ? 4.923 5.529 -20.143 1.00 92.19 84 GLU A O 1
ATOM 690 N N . ARG A 1 85 ? 4.614 4.037 -18.497 1.00 89.38 85 ARG A N 1
ATOM 691 C CA . ARG A 1 85 ? 3.317 4.590 -18.101 1.00 89.38 85 ARG A CA 1
ATOM 692 C C . ARG A 1 85 ? 3.440 5.980 -17.493 1.00 89.38 85 ARG A C 1
ATOM 694 O O . ARG A 1 85 ? 2.648 6.852 -17.832 1.00 89.38 85 ARG A O 1
ATOM 701 N N . ILE A 1 86 ? 4.415 6.189 -16.615 1.00 93.62 86 ILE A N 1
ATOM 702 C CA . ILE A 1 86 ? 4.692 7.498 -16.016 1.00 93.62 86 ILE A CA 1
ATOM 703 C C . ILE A 1 86 ? 5.057 8.515 -17.101 1.00 93.62 86 ILE A C 1
ATOM 705 O O . ILE A 1 86 ? 4.605 9.654 -17.041 1.00 93.62 86 ILE A O 1
ATOM 709 N N . GLU A 1 87 ? 5.815 8.116 -18.120 1.00 95.19 87 GLU A N 1
ATOM 710 C CA . GLU A 1 87 ? 6.153 8.988 -19.249 1.00 95.19 87 GLU A CA 1
ATOM 711 C C . GLU A 1 87 ? 4.925 9.361 -20.092 1.00 95.19 87 GLU A C 1
ATOM 713 O O . GLU A 1 87 ? 4.819 10.500 -20.548 1.00 95.19 87 GLU A O 1
ATOM 718 N N . ALA A 1 88 ? 3.971 8.440 -20.256 1.00 95.12 88 ALA A N 1
ATOM 719 C CA . ALA A 1 88 ? 2.729 8.688 -20.986 1.00 95.12 88 ALA A CA 1
ATOM 720 C C . ALA A 1 88 ? 1.702 9.521 -20.189 1.00 95.12 88 ALA A C 1
ATOM 722 O O . ALA A 1 88 ? 1.088 10.440 -20.734 1.00 95.12 88 ALA A O 1
ATOM 723 N N . ASP A 1 89 ? 1.524 9.220 -18.902 1.00 94.06 89 ASP A N 1
ATOM 724 C CA . ASP A 1 89 ? 0.439 9.743 -18.056 1.00 94.06 89 ASP A CA 1
ATOM 725 C C . ASP A 1 89 ? 0.912 10.785 -17.025 1.00 94.06 89 ASP A C 1
ATOM 727 O O . ASP A 1 89 ? 0.134 11.278 -16.203 1.00 94.06 89 ASP A O 1
ATOM 731 N N . SER A 1 90 ? 2.198 11.137 -17.042 1.00 95.44 90 SER A N 1
ATOM 732 C CA . SER A 1 90 ? 2.916 11.940 -16.035 1.00 95.44 90 SER A CA 1
ATOM 733 C C . SER A 1 90 ? 3.105 11.279 -14.664 1.00 95.44 90 SER A C 1
ATOM 735 O O . SER A 1 90 ? 4.017 11.664 -13.937 1.00 95.44 90 SER A O 1
ATOM 737 N N . HIS A 1 91 ? 2.248 10.340 -14.261 1.00 94.12 91 HIS A N 1
ATOM 738 C CA . HIS A 1 91 ? 2.318 9.680 -12.957 1.00 94.12 91 HIS A CA 1
ATOM 739 C C . HIS A 1 91 ? 1.540 8.363 -12.940 1.00 94.12 91 HIS A C 1
ATOM 741 O O . HIS A 1 91 ? 0.733 8.084 -13.825 1.00 94.12 91 HIS A O 1
ATOM 747 N N . ILE A 1 92 ? 1.743 7.591 -11.875 1.00 90.62 92 ILE A N 1
ATOM 748 C CA . ILE A 1 92 ? 0.897 6.458 -11.511 1.00 90.62 92 ILE A CA 1
ATOM 749 C C . ILE A 1 92 ? 0.365 6.630 -10.087 1.00 90.62 92 ILE A C 1
ATOM 751 O O . ILE A 1 92 ? 1.094 7.053 -9.188 1.00 90.62 92 ILE A O 1
ATOM 755 N N . ASP A 1 93 ? -0.903 6.278 -9.891 1.00 90.81 93 ASP A N 1
ATOM 756 C CA . ASP A 1 93 ? -1.552 6.235 -8.584 1.00 90.81 93 ASP A CA 1
ATOM 757 C C . ASP A 1 93 ? -1.684 4.784 -8.111 1.00 90.81 93 ASP A C 1
ATOM 759 O O . ASP A 1 93 ? -2.191 3.916 -8.823 1.00 90.81 93 ASP A O 1
ATOM 763 N N . ILE A 1 94 ? -1.241 4.527 -6.882 1.00 86.25 94 ILE A N 1
ATOM 764 C CA . ILE A 1 94 ? -1.408 3.249 -6.193 1.00 86.25 94 ILE A CA 1
ATOM 765 C C . ILE A 1 94 ? -2.473 3.445 -5.110 1.00 86.25 94 ILE A C 1
ATOM 767 O O . ILE A 1 94 ? -2.191 4.119 -4.113 1.00 86.25 94 ILE A O 1
ATOM 771 N N . PRO A 1 95 ? -3.693 2.904 -5.284 1.00 85.75 95 PRO A N 1
ATOM 772 C CA . PRO A 1 95 ? -4.739 3.001 -4.280 1.00 85.75 95 PRO A CA 1
ATOM 773 C C . PRO A 1 95 ? -4.353 2.229 -3.019 1.00 85.75 95 PRO A C 1
ATOM 775 O O . PRO A 1 95 ? -3.582 1.269 -3.047 1.00 85.75 95 PRO A O 1
ATOM 778 N N . SER A 1 96 ? -4.908 2.663 -1.899 1.00 84.94 96 SER A N 1
ATOM 779 C CA . SER A 1 96 ? -4.819 1.972 -0.626 1.00 84.94 96 SER A CA 1
ATOM 780 C C . SER A 1 96 ? -6.131 2.123 0.123 1.00 84.94 96 SER A C 1
ATOM 782 O O . SER A 1 96 ? -6.862 3.090 -0.077 1.00 84.94 96 SER A O 1
ATOM 784 N N . HIS A 1 97 ? -6.401 1.181 1.015 1.00 90.06 97 HIS A N 1
ATOM 785 C CA . HIS A 1 97 ? -7.557 1.205 1.894 1.00 90.06 97 HIS A CA 1
ATOM 786 C C . HIS A 1 97 ? -7.076 1.290 3.338 1.00 90.06 97 HIS A C 1
ATOM 788 O O . HIS A 1 97 ? -6.217 0.519 3.775 1.00 90.06 97 HIS A O 1
ATOM 794 N N . ARG A 1 98 ? -7.553 2.304 4.058 1.00 91.50 98 ARG A N 1
ATOM 795 C CA . ARG A 1 98 ? -7.130 2.612 5.423 1.00 91.50 98 ARG A CA 1
ATOM 796 C C . ARG A 1 98 ? -8.360 2.882 6.267 1.00 91.50 98 ARG A C 1
ATOM 798 O O . ARG A 1 98 ? -9.229 3.647 5.870 1.00 91.50 98 ARG A O 1
ATOM 805 N N . PHE A 1 99 ? -8.391 2.320 7.463 1.00 95.62 99 PHE A N 1
ATOM 806 C CA . PHE A 1 99 ? -9.377 2.682 8.469 1.00 95.62 99 PHE A CA 1
ATOM 807 C C . PHE A 1 99 ? -8.716 2.740 9.842 1.00 95.62 99 PHE A C 1
ATOM 809 O O . PHE A 1 99 ? -7.678 2.114 10.076 1.00 95.62 99 PHE A O 1
ATOM 816 N N . PHE A 1 100 ? -9.306 3.517 10.743 1.00 97.25 100 PHE A N 1
ATOM 817 C CA . PHE A 1 100 ? -8.942 3.506 12.154 1.00 97.25 100 PHE A CA 1
ATOM 818 C C . PHE A 1 100 ? -10.194 3.385 13.012 1.00 97.25 100 PHE A C 1
ATOM 820 O O . PHE A 1 100 ? -11.283 3.793 12.605 1.00 97.25 100 PHE A O 1
ATOM 827 N N . ILE A 1 101 ? -10.017 2.815 14.202 1.00 9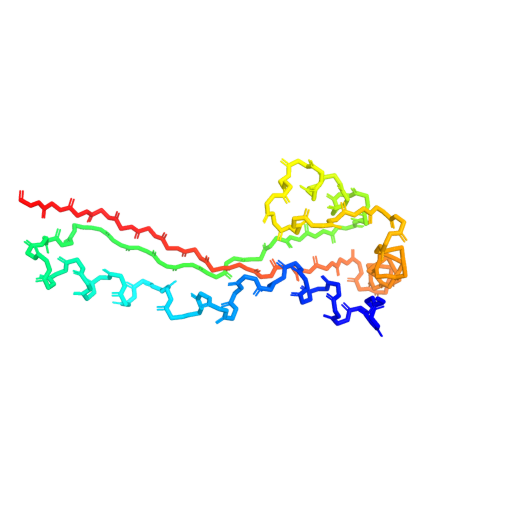8.31 101 ILE A N 1
ATOM 828 C CA . ILE A 1 101 ? -11.070 2.627 15.194 1.00 98.31 101 ILE A CA 1
ATOM 829 C C . ILE A 1 101 ? -10.494 2.965 16.566 1.00 98.31 101 ILE A C 1
ATOM 831 O O . ILE A 1 101 ? -9.412 2.500 16.927 1.00 98.31 101 ILE A O 1
ATOM 835 N N . VAL A 1 102 ? -11.241 3.741 17.343 1.00 98.44 102 VAL A N 1
ATOM 836 C CA . VAL A 1 102 ? -11.040 3.913 18.781 1.00 98.44 102 VAL A CA 1
ATOM 837 C C . VAL A 1 102 ? -12.188 3.199 19.482 1.00 98.44 102 VAL A C 1
ATOM 839 O O . VAL A 1 102 ? -13.353 3.491 19.217 1.00 98.44 102 VAL A O 1
ATOM 842 N N . ALA A 1 103 ? -11.870 2.266 20.377 1.00 98.25 103 ALA A N 1
ATOM 843 C CA . ALA A 1 103 ? -12.854 1.466 21.098 1.00 98.25 103 ALA A CA 1
ATOM 844 C C . ALA A 1 103 ? -12.540 1.409 22.600 1.00 98.25 103 ALA A C 1
ATOM 846 O O . ALA A 1 103 ? -11.389 1.567 23.013 1.00 98.25 103 ALA A O 1
ATOM 847 N N . GLN A 1 104 ? -13.572 1.197 23.416 1.00 97.38 104 GLN A N 1
ATOM 848 C CA . GLN A 1 104 ? -13.494 1.094 24.876 1.00 97.38 104 GLN A CA 1
ATOM 849 C C . GLN A 1 104 ? -14.243 -0.150 25.363 1.00 97.38 104 GLN A C 1
ATOM 851 O O . GLN A 1 104 ? -15.224 -0.553 24.741 1.00 97.38 104 GLN A O 1
ATOM 856 N N . ASN A 1 105 ? -13.781 -0.736 26.467 1.00 85.69 105 ASN A N 1
ATOM 857 C CA . ASN A 1 105 ? -14.367 -1.906 27.128 1.00 85.69 105 ASN A CA 1
ATOM 858 C C . ASN A 1 105 ? -14.697 -1.573 28.583 1.00 85.69 105 ASN A C 1
ATOM 860 O O . ASN A 1 105 ? -13.840 -0.912 29.217 1.00 85.69 105 ASN A O 1
#

Organism: NCBI:txid511487

Foldseek 3Di:
DQDDLCSLLCLLVVVCPVCVCVAPVNVVVVCVVVVKDWDDKDKDWDWDKDQALVVVVVVCVVVCVSRVPDDCVVCVRNSVNLRVVCVVVVIDIRIDIDMDIDIDD